Protein AF-A0A914DEU3-F1 (afdb_monomer)

Organism: NCBI:txid290746

Mean predicted aligned error: 4.69 Å

Radius of gyration: 14.86 Å; Cα contacts (8 Å, |Δi|>4): 112; chains: 1; bounding box: 30×34×38 Å

InterPro domains:
  IPR017853 Glycoside hydrolase superfamily [SSF51445] (2-90)

Structure (mmCIF, N/CA/C/O backbone):
data_AF-A0A914DEU3-F1
#
_entry.id   AF-A0A914DEU3-F1
#
loop_
_atom_site.group_PDB
_atom_site.id
_atom_site.type_symbol
_atom_site.label_atom_id
_atom_site.label_alt_id
_atom_site.label_comp_id
_atom_site.label_asym_id
_atom_site.label_entity_id
_atom_site.label_seq_id
_atom_site.pdbx_PDB_ins_code
_atom_site.Cartn_x
_atom_site.Cartn_y
_atom_site.Cartn_z
_atom_site.occupancy
_atom_site.B_iso_or_equiv
_atom_site.auth_seq_id
_atom_site.auth_comp_id
_atom_site.auth_asym_id
_atom_site.auth_atom_id
_atom_site.pdbx_PDB_model_num
ATOM 1 N N . MET A 1 1 ? -9.315 -9.878 25.106 1.00 68.06 1 MET A N 1
ATOM 2 C CA . MET A 1 1 ? -9.987 -9.381 23.881 1.00 68.06 1 MET A CA 1
ATOM 3 C C . MET A 1 1 ? -10.168 -7.874 24.019 1.00 68.06 1 MET A C 1
ATOM 5 O O . MET A 1 1 ? -10.346 -7.438 25.148 1.00 68.06 1 MET A O 1
ATOM 9 N N . GLY A 1 2 ? -10.082 -7.103 22.928 1.00 89.75 2 GLY A N 1
ATOM 10 C CA . GLY A 1 2 ? -10.183 -5.630 22.959 1.00 89.75 2 GLY A CA 1
ATOM 11 C C . GLY A 1 2 ? -8.853 -4.879 22.820 1.00 89.75 2 GLY A C 1
ATOM 12 O O . GLY A 1 2 ? -8.733 -3.765 23.315 1.00 89.75 2 GLY A O 1
ATOM 13 N N . LEU A 1 3 ? -7.845 -5.492 22.192 1.00 95.62 3 LEU A N 1
ATOM 14 C CA . LEU A 1 3 ? -6.594 -4.792 21.907 1.00 95.62 3 LEU A CA 1
ATOM 15 C C . LEU A 1 3 ? -6.780 -3.873 20.693 1.00 95.62 3 LEU A C 1
ATOM 17 O O . LEU A 1 3 ? -7.390 -4.309 19.714 1.00 95.62 3 LEU A O 1
ATOM 21 N N . PRO A 1 4 ? -6.258 -2.636 20.735 1.00 95.69 4 PRO A N 1
ATOM 22 C CA . PRO A 1 4 ? -6.190 -1.799 19.550 1.00 95.69 4 PRO A CA 1
ATOM 23 C C . PRO A 1 4 ? -5.259 -2.451 18.527 1.00 95.69 4 PRO A C 1
ATOM 25 O O . PRO A 1 4 ? -4.212 -2.998 18.880 1.00 95.69 4 PRO A O 1
ATOM 28 N N . ILE A 1 5 ? -5.655 -2.394 17.260 1.00 97.12 5 ILE A N 1
ATOM 29 C CA . ILE A 1 5 ? -4.894 -2.953 16.14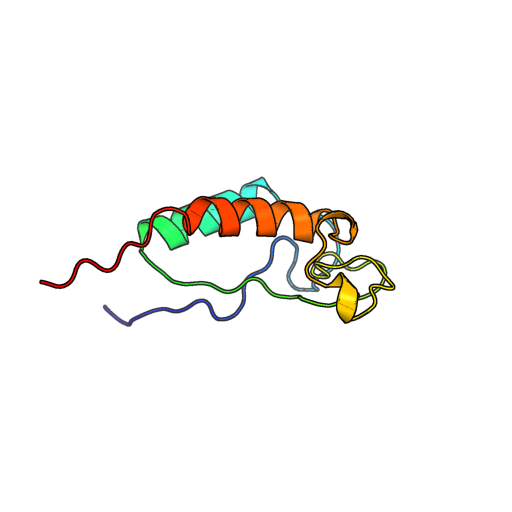5 1.00 97.12 5 ILE A CA 1
ATOM 30 C C . ILE A 1 5 ? -4.562 -1.816 15.190 1.00 97.12 5 ILE A C 1
ATOM 32 O O . ILE A 1 5 ? -5.410 -0.976 14.893 1.00 97.12 5 ILE A O 1
ATOM 36 N N . PHE A 1 6 ? -3.327 -1.822 14.702 1.00 97.56 6 PHE A N 1
ATOM 37 C CA . PHE A 1 6 ? -2.868 -0.984 13.608 1.00 97.56 6 PHE A CA 1
ATOM 38 C C . PHE A 1 6 ? -2.074 -1.877 12.656 1.00 97.56 6 PHE A C 1
ATOM 40 O O . PHE A 1 6 ? -1.109 -2.517 13.079 1.00 97.56 6 PHE A O 1
ATOM 47 N N . ALA A 1 7 ? -2.475 -1.946 11.390 1.00 97.44 7 ALA A N 1
ATOM 48 C CA . ALA A 1 7 ? -1.753 -2.712 10.380 1.00 97.44 7 ALA A CA 1
ATOM 49 C C . ALA A 1 7 ? -0.637 -1.839 9.795 1.00 97.44 7 ALA A C 1
ATOM 51 O O . ALA A 1 7 ? -0.826 -1.126 8.816 1.00 97.44 7 ALA A O 1
ATOM 52 N N . THR A 1 8 ? 0.532 -1.847 10.436 1.00 97.38 8 THR A N 1
ATOM 53 C CA . THR A 1 8 ? 1.647 -0.963 10.052 1.00 97.38 8 THR A CA 1
ATOM 54 C C . THR A 1 8 ? 2.212 -1.262 8.669 1.00 97.38 8 THR A C 1
ATOM 56 O O . THR A 1 8 ? 2.938 -0.435 8.134 1.00 97.38 8 THR A O 1
ATOM 59 N N . GLU A 1 9 ? 1.898 -2.428 8.112 1.00 96.25 9 GLU A N 1
ATOM 60 C CA . GLU A 1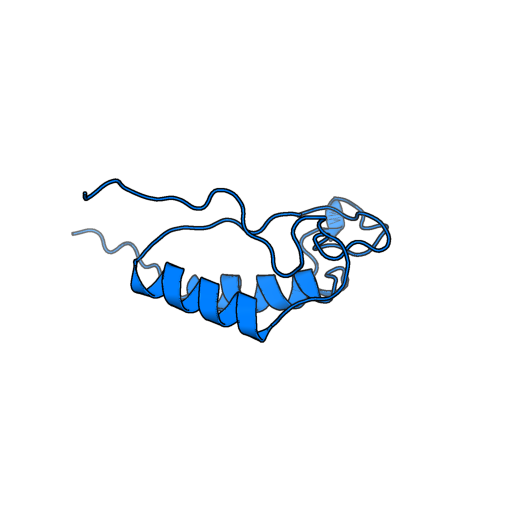 9 ? 2.307 -2.832 6.778 1.00 96.25 9 GLU A CA 1
ATOM 61 C C . GLU A 1 9 ? 1.240 -3.743 6.164 1.00 96.25 9 GLU A C 1
ATOM 63 O O . GLU A 1 9 ? 0.830 -4.739 6.769 1.00 96.25 9 GLU A O 1
ATOM 68 N N . THR A 1 10 ? 0.786 -3.388 4.968 1.00 95.31 10 THR A N 1
ATOM 69 C CA . THR A 1 10 ? -0.081 -4.200 4.112 1.00 95.31 10 THR A CA 1
ATOM 70 C C . THR A 1 10 ? 0.476 -4.226 2.691 1.00 95.31 10 THR A C 1
ATOM 72 O O . THR A 1 10 ? 1.384 -3.467 2.350 1.00 95.31 10 THR A O 1
ATOM 75 N N . GLY A 1 11 ? -0.045 -5.120 1.855 1.00 94.38 11 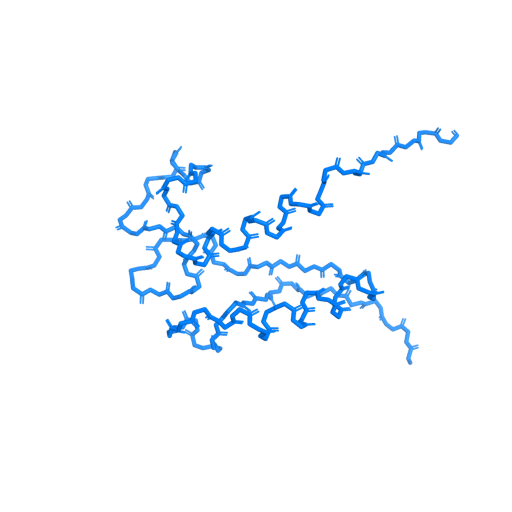GLY A N 1
ATOM 76 C CA . GLY A 1 11 ? 0.341 -5.194 0.454 1.00 94.38 11 GLY A CA 1
ATOM 77 C C . GLY A 1 11 ? -0.784 -5.726 -0.419 1.00 94.38 11 GLY A C 1
ATOM 78 O O . GLY A 1 11 ? -1.743 -6.341 0.056 1.00 94.38 11 GLY A O 1
ATOM 79 N N . VAL A 1 12 ? -0.648 -5.502 -1.725 1.00 96.38 12 VAL A N 1
ATOM 80 C CA . VAL A 1 12 ? -1.655 -5.876 -2.732 1.00 96.38 12 VAL A CA 1
ATOM 81 C C . VAL A 1 12 ? -1.283 -7.119 -3.543 1.00 96.38 12 VAL A C 1
ATOM 83 O O . VAL A 1 12 ? -1.985 -7.490 -4.481 1.00 96.38 12 VAL A O 1
ATOM 86 N N . CYS A 1 13 ? -0.183 -7.773 -3.188 1.00 94.12 13 CYS A N 1
ATOM 87 C CA . CYS A 1 13 ? 0.349 -8.962 -3.844 1.00 94.12 13 CYS A CA 1
ATOM 88 C C . CYS A 1 13 ? 0.795 -9.998 -2.809 1.00 94.12 13 CYS A C 1
ATOM 90 O O . CYS A 1 13 ? 0.469 -9.888 -1.626 1.00 94.12 13 CYS A O 1
ATOM 92 N N . ASP A 1 14 ? 1.509 -11.033 -3.251 1.00 92.06 14 ASP A N 1
ATOM 93 C CA . ASP A 1 14 ? 2.030 -12.039 -2.332 1.00 92.06 14 ASP A CA 1
ATOM 94 C C . ASP A 1 14 ? 3.105 -11.474 -1.383 1.00 92.06 14 ASP A C 1
ATOM 96 O O . ASP A 1 14 ? 3.637 -10.377 -1.570 1.00 92.06 14 ASP A O 1
ATOM 100 N N . SER A 1 15 ? 3.429 -12.247 -0.345 1.00 90.44 15 SER A N 1
ATOM 101 C CA . SER A 1 15 ? 4.334 -11.843 0.736 1.00 90.44 15 SER A CA 1
ATOM 102 C C . SER A 1 15 ? 5.796 -11.664 0.324 1.00 90.44 15 SER A C 1
ATOM 104 O O . SER A 1 15 ? 6.577 -11.133 1.106 1.00 90.44 15 SER A O 1
ATOM 106 N N . HIS A 1 16 ? 6.201 -12.115 -0.865 1.00 88.00 16 HIS A N 1
ATOM 107 C CA . HIS A 1 16 ? 7.544 -11.845 -1.393 1.00 88.00 16 HIS A CA 1
ATOM 108 C C . HIS A 1 16 ? 7.628 -10.448 -2.018 1.00 88.00 16 HIS A C 1
ATOM 110 O O . HIS A 1 16 ? 8.693 -10.032 -2.474 1.00 88.00 16 HIS A O 1
ATOM 116 N N . GLY A 1 17 ? 6.494 -9.748 -2.090 1.00 81.19 17 GLY A N 1
ATOM 117 C CA . GLY A 1 17 ? 6.357 -8.457 -2.735 1.00 81.19 17 GLY A CA 1
ATOM 118 C C . GLY A 1 17 ? 6.433 -8.527 -4.259 1.00 81.19 17 GLY A C 1
ATOM 119 O O . GLY A 1 17 ? 6.549 -7.505 -4.923 1.00 81.19 17 GLY A O 1
ATOM 120 N N . ASN A 1 18 ? 6.389 -9.723 -4.841 1.00 82.31 18 ASN A N 1
ATOM 121 C CA . ASN A 1 18 ? 6.462 -9.927 -6.282 1.00 82.31 18 ASN A CA 1
ATOM 122 C C . ASN A 1 18 ? 5.113 -10.437 -6.821 1.00 82.31 18 ASN A C 1
ATOM 124 O O . ASN A 1 18 ? 4.111 -10.498 -6.109 1.00 82.31 18 ASN A O 1
ATOM 128 N N . GLY A 1 19 ? 5.078 -10.776 -8.106 1.00 84.75 19 GLY A N 1
ATOM 129 C CA . GLY A 1 19 ? 3.911 -11.343 -8.756 1.00 84.75 19 GLY A CA 1
ATOM 130 C C . GLY A 1 19 ? 2.980 -10.268 -9.299 1.00 84.75 19 GLY A C 1
ATOM 131 O O . GLY A 1 19 ? 3.419 -9.325 -9.951 1.00 84.75 19 GLY A O 1
ATOM 132 N N . THR A 1 20 ? 1.679 -10.456 -9.087 1.00 89.94 20 THR A N 1
ATOM 133 C CA . THR A 1 20 ? 0.630 -9.598 -9.654 1.00 89.94 20 THR A CA 1
ATOM 134 C C . THR A 1 20 ? -0.296 -9.086 -8.563 1.00 89.94 20 THR A C 1
ATOM 136 O O . THR A 1 20 ? -0.484 -9.738 -7.533 1.00 89.94 20 THR A O 1
ATOM 139 N N . VAL A 1 21 ? -0.894 -7.923 -8.808 1.00 94.50 21 VAL A N 1
ATOM 140 C CA . VAL A 1 21 ? -1.893 -7.327 -7.920 1.00 94.50 21 VAL A CA 1
ATOM 141 C C . VAL A 1 21 ? -3.102 -8.257 -7.801 1.00 94.50 21 VAL A C 1
ATOM 143 O O . VAL A 1 21 ? -3.749 -8.588 -8.797 1.00 94.50 21 VAL A O 1
ATOM 146 N N . ASN A 1 22 ? -3.458 -8.638 -6.576 1.00 95.69 22 ASN A N 1
ATOM 147 C CA . ASN A 1 22 ? -4.645 -9.431 -6.280 1.00 95.69 22 ASN A CA 1
ATOM 148 C C . ASN A 1 22 ? -5.798 -8.532 -5.814 1.00 95.69 22 ASN A C 1
ATOM 150 O O . ASN A 1 22 ? -6.109 -8.438 -4.627 1.00 95.69 22 ASN A O 1
ATOM 154 N N . VAL A 1 23 ? -6.461 -7.900 -6.784 1.00 95.88 23 VAL A N 1
ATOM 155 C CA . VAL A 1 23 ? -7.534 -6.916 -6.556 1.00 95.88 23 VAL A CA 1
ATOM 156 C C . VAL A 1 23 ? -8.626 -7.432 -5.613 1.00 95.88 23 VAL A C 1
ATOM 158 O O . VAL A 1 23 ? -9.026 -6.718 -4.695 1.00 95.88 23 VAL A O 1
ATOM 161 N N . ASN A 1 24 ? -9.090 -8.670 -5.806 1.00 96.69 24 ASN A N 1
ATOM 162 C CA . ASN A 1 24 ? -10.202 -9.228 -5.031 1.00 96.69 24 ASN A CA 1
ATOM 163 C C . ASN A 1 24 ? -9.830 -9.419 -3.556 1.00 96.69 24 ASN A C 1
ATOM 165 O O . ASN A 1 24 ? -10.6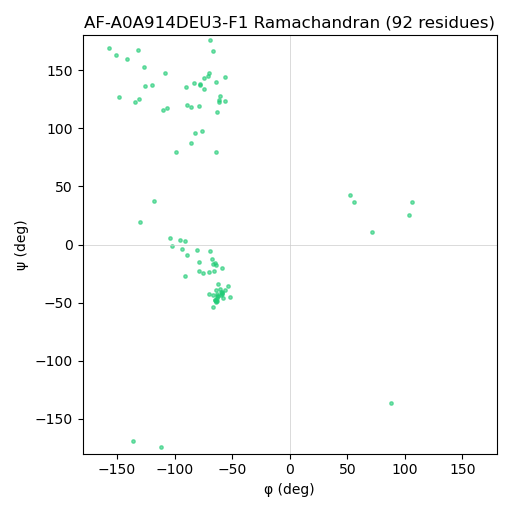15 -9.089 -2.667 1.00 96.69 24 ASN A O 1
ATOM 169 N N . VAL A 1 25 ? -8.627 -9.939 -3.289 1.00 96.12 25 VAL A N 1
ATOM 170 C CA . VAL A 1 25 ? -8.151 -10.154 -1.917 1.00 96.12 25 VAL A CA 1
ATOM 171 C C . VAL A 1 25 ? -7.862 -8.819 -1.237 1.00 96.12 25 VAL A C 1
ATOM 173 O O . VAL A 1 25 ? -8.292 -8.625 -0.102 1.00 96.12 25 VAL A O 1
ATOM 176 N N . SER A 1 26 ? -7.227 -7.869 -1.928 1.00 97.00 26 SER A N 1
ATOM 177 C CA . SER A 1 26 ? -6.982 -6.526 -1.385 1.00 97.00 26 SER A CA 1
ATOM 178 C C . SER A 1 26 ? -8.279 -5.806 -1.017 1.00 97.00 26 SER A C 1
ATOM 180 O O . SER A 1 26 ? -8.387 -5.255 0.074 1.00 97.00 26 SER A O 1
ATOM 182 N N . GLN A 1 27 ? -9.306 -5.871 -1.869 1.00 96.88 27 GLN A N 1
ATOM 183 C CA . GLN A 1 27 ? -10.614 -5.280 -1.570 1.00 96.88 27 GLN A CA 1
ATOM 184 C C . GLN A 1 27 ? -11.297 -5.934 -0.363 1.00 96.88 27 GLN A C 1
ATOM 186 O O . GLN A 1 27 ? -11.895 -5.227 0.450 1.00 96.88 27 GLN A O 1
ATOM 191 N N . ALA A 1 28 ? -11.190 -7.257 -0.213 1.00 98.06 28 ALA A N 1
ATOM 192 C CA . ALA A 1 28 ? -11.718 -7.956 0.957 1.00 98.06 28 ALA A CA 1
ATOM 193 C C . ALA A 1 28 ? -11.013 -7.512 2.252 1.00 98.06 28 ALA A C 1
ATOM 195 O O . ALA A 1 28 ? -11.679 -7.257 3.258 1.00 98.06 28 ALA A O 1
ATOM 196 N N . TRP A 1 29 ? -9.686 -7.353 2.217 1.00 97.69 29 TRP A N 1
ATOM 197 C CA . TRP A 1 29 ? -8.910 -6.841 3.348 1.00 97.69 29 TRP A CA 1
ATOM 198 C C . TRP A 1 29 ? -9.249 -5.394 3.685 1.00 97.69 29 TRP A C 1
ATOM 200 O O . TRP A 1 29 ? -9.535 -5.101 4.843 1.00 97.69 29 TRP A O 1
ATOM 210 N N . TRP A 1 30 ? -9.298 -4.497 2.700 1.00 96.88 30 TRP A N 1
ATOM 211 C CA . TRP A 1 30 ? -9.701 -3.111 2.939 1.00 96.88 30 TRP A CA 1
ATOM 212 C C . TRP A 1 30 ? -11.108 -3.018 3.523 1.00 96.88 30 TRP A C 1
ATOM 214 O O . TRP A 1 30 ? -11.313 -2.296 4.492 1.00 96.88 30 TRP A O 1
ATOM 224 N N . SER A 1 31 ? -12.060 -3.810 3.020 1.00 96.94 31 SER A N 1
ATOM 225 C CA . SER A 1 31 ? -13.411 -3.864 3.587 1.00 96.94 31 SER A CA 1
ATOM 226 C C . SER A 1 31 ? -13.403 -4.299 5.054 1.00 96.94 31 SER A C 1
ATOM 228 O O . SER A 1 31 ? -14.151 -3.740 5.858 1.00 96.94 31 SER A O 1
ATOM 230 N N . LEU A 1 32 ? -12.581 -5.288 5.420 1.00 97.38 32 LEU A N 1
ATOM 231 C CA . LEU A 1 32 ? -12.423 -5.733 6.805 1.00 97.38 32 LEU A CA 1
ATOM 232 C C . LEU A 1 32 ? -11.832 -4.621 7.684 1.00 97.38 32 LEU A C 1
ATOM 234 O O . LEU A 1 32 ? -12.368 -4.348 8.760 1.00 97.38 32 LEU A O 1
ATOM 238 N N . LEU A 1 33 ? -10.745 -3.990 7.236 1.00 96.38 33 LEU A N 1
ATOM 239 C CA . LEU A 1 33 ? -10.033 -2.946 7.978 1.00 96.38 33 LEU A CA 1
ATOM 240 C C . LEU A 1 33 ? -10.923 -1.715 8.185 1.00 96.38 33 LEU A C 1
ATOM 242 O O . LEU A 1 33 ? -11.091 -1.269 9.320 1.00 96.38 33 LEU A O 1
ATOM 246 N N . ASP A 1 34 ? -11.586 -1.247 7.126 1.00 94.50 34 ASP A N 1
ATOM 247 C CA . ASP A 1 34 ? -12.495 -0.101 7.174 1.00 94.50 34 ASP A CA 1
ATOM 248 C C . ASP A 1 34 ? -13.699 -0.374 8.092 1.00 94.50 34 ASP A C 1
ATOM 250 O O . ASP A 1 34 ? -14.049 0.465 8.925 1.00 94.50 34 ASP A O 1
ATOM 254 N N . THR A 1 35 ? -14.304 -1.569 8.001 1.00 95.81 35 THR A N 1
ATOM 255 C CA . THR A 1 35 ? -15.451 -1.963 8.848 1.00 95.81 35 THR A CA 1
ATOM 256 C C . THR A 1 35 ? -15.086 -1.941 10.331 1.00 95.81 35 THR A C 1
ATOM 258 O O . THR A 1 35 ? -15.888 -1.519 11.163 1.00 95.81 35 THR A O 1
ATOM 261 N N . ASN A 1 36 ? -13.868 -2.367 10.667 1.00 95.38 36 ASN A N 1
ATOM 262 C CA . ASN A 1 36 ? -13.384 -2.417 12.046 1.00 95.38 36 ASN A CA 1
ATOM 263 C C . ASN A 1 36 ? -12.662 -1.134 12.485 1.00 95.38 36 ASN A C 1
ATOM 265 O O . ASN A 1 36 ? -12.177 -1.076 13.613 1.00 95.38 36 ASN A O 1
ATOM 269 N N . LYS A 1 37 ? -12.593 -0.109 11.624 1.00 94.12 37 LYS A N 1
ATOM 270 C CA . LYS A 1 37 ? -11.870 1.150 11.872 1.00 94.12 37 LYS A CA 1
ATOM 271 C C . LYS A 1 37 ? -10.394 0.936 12.224 1.00 94.12 37 LYS A C 1
ATOM 273 O O . LYS A 1 37 ? -9.837 1.641 13.063 1.00 94.12 37 LYS A O 1
ATOM 278 N N . ILE A 1 38 ? -9.772 -0.055 11.593 1.00 95.88 38 ILE A N 1
ATOM 279 C CA . ILE A 1 38 ? -8.354 -0.362 11.761 1.00 95.88 38 ILE A CA 1
ATOM 280 C C . ILE A 1 38 ? -7.581 0.457 10.736 1.00 95.88 38 ILE A C 1
ATOM 282 O O . ILE A 1 38 ? -7.789 0.308 9.536 1.00 95.88 38 ILE A O 1
ATOM 286 N N . SER A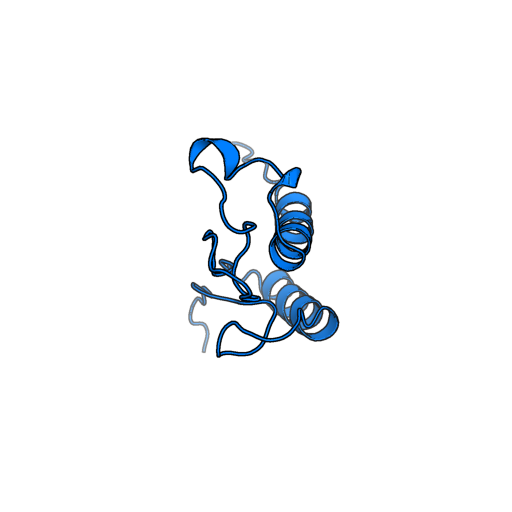 1 39 ? -6.678 1.308 11.210 1.00 95.94 39 SER A N 1
ATOM 287 C CA . SER A 1 39 ? -5.753 2.034 10.342 1.00 95.94 39 SER A CA 1
ATOM 288 C C . SER A 1 39 ? -4.703 1.092 9.755 1.00 95.94 39 SER A C 1
ATOM 290 O O . SER A 1 39 ? -4.257 0.148 10.418 1.00 95.94 39 SER A O 1
ATOM 292 N N . TYR A 1 40 ? -4.304 1.368 8.516 1.00 96.25 40 TYR A N 1
ATOM 293 C CA . TYR A 1 40 ? -3.318 0.588 7.780 1.00 96.25 40 TYR A CA 1
ATOM 294 C C . TYR A 1 40 ? -2.395 1.476 6.949 1.00 96.25 40 TYR A C 1
ATOM 296 O O . TYR A 1 40 ? -2.733 2.621 6.647 1.00 96.25 40 TYR A O 1
ATOM 304 N N . MET A 1 41 ? -1.229 0.940 6.590 1.00 96.06 41 MET A N 1
ATOM 305 C CA . MET A 1 41 ? -0.278 1.572 5.677 1.00 96.06 41 MET A CA 1
ATOM 306 C C . MET A 1 41 ? 0.153 0.571 4.611 1.00 96.06 41 MET A C 1
ATOM 308 O O . MET A 1 41 ? 0.647 -0.508 4.933 1.00 96.06 41 MET A O 1
ATOM 312 N N . GLU A 1 42 ? -0.013 0.947 3.345 1.00 95.50 42 GLU A N 1
ATOM 313 C CA . GLU A 1 42 ? 0.460 0.138 2.225 1.00 95.50 42 GLU A CA 1
ATOM 314 C C . GLU A 1 42 ? 1.980 0.230 2.096 1.00 95.50 42 GLU A C 1
ATOM 316 O O . GLU A 1 42 ? 2.564 1.317 2.147 1.00 95.50 42 GLU A O 1
ATOM 321 N N . PHE A 1 43 ? 2.624 -0.921 1.922 1.00 95.31 43 PHE A N 1
ATOM 322 C CA . PHE A 1 43 ? 4.062 -1.005 1.735 1.00 95.31 43 PHE A CA 1
ATOM 323 C C . PHE A 1 43 ? 4.472 -0.557 0.331 1.00 95.31 43 PHE A C 1
ATOM 325 O O . PHE A 1 43 ? 3.819 -0.891 -0.658 1.00 95.31 43 PHE A O 1
ATOM 332 N N . GLY A 1 44 ? 5.626 0.112 0.255 1.00 93.69 44 GLY A N 1
ATOM 333 C CA . GLY A 1 44 ? 6.408 0.160 -0.978 1.00 93.69 44 GLY A CA 1
ATOM 334 C C . GLY A 1 44 ? 6.399 1.474 -1.754 1.00 93.69 4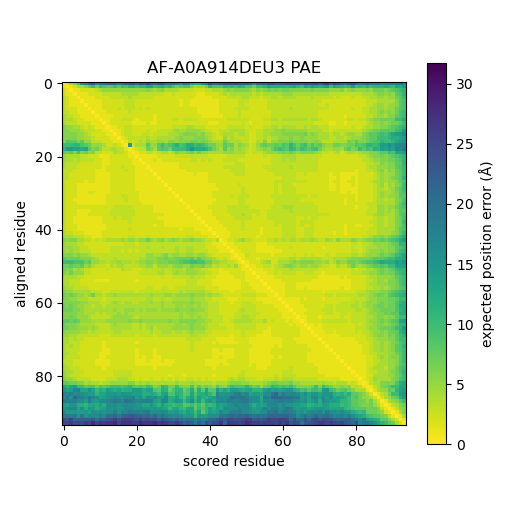4 GLY A C 1
ATOM 335 O O . GLY A 1 44 ? 6.481 1.446 -2.981 1.00 93.69 44 GLY A O 1
ATOM 336 N N . LEU A 1 45 ? 6.380 2.634 -1.078 1.00 94.25 45 LEU A N 1
ATOM 337 C CA . LEU A 1 45 ? 6.806 3.900 -1.701 1.00 94.25 45 LEU A CA 1
ATOM 338 C C . LEU A 1 45 ? 8.302 3.826 -2.067 1.00 94.25 45 LEU A C 1
ATOM 340 O O . LEU A 1 45 ? 9.177 4.290 -1.339 1.00 94.25 45 LEU A O 1
ATOM 344 N N . ALA A 1 46 ? 8.573 3.169 -3.183 1.00 95.19 46 ALA A N 1
ATOM 345 C CA . ALA A 1 46 ? 9.870 2.837 -3.738 1.00 95.19 46 ALA A CA 1
ATOM 346 C C . ALA A 1 46 ? 9.702 2.611 -5.247 1.00 95.19 46 ALA A C 1
ATOM 348 O O . ALA A 1 46 ? 8.573 2.512 -5.737 1.00 95.19 46 ALA A O 1
ATOM 349 N N . ASP A 1 47 ? 10.819 2.512 -5.963 1.00 96.44 47 ASP A N 1
ATOM 350 C CA . ASP A 1 47 ? 10.893 2.251 -7.401 1.00 96.44 47 ASP A CA 1
ATOM 351 C C . ASP A 1 47 ? 11.625 0.931 -7.713 1.00 96.44 47 ASP A C 1
ATOM 353 O O . ASP A 1 47 ? 12.378 0.824 -8.676 1.00 96.44 47 ASP A O 1
ATOM 357 N N . TYR A 1 48 ? 11.427 -0.111 -6.900 1.00 93.94 48 TYR A N 1
ATOM 358 C CA . TYR A 1 48 ? 12.043 -1.418 -7.135 1.00 93.94 48 TYR A CA 1
ATOM 359 C C . TYR A 1 48 ? 11.683 -1.971 -8.526 1.00 93.94 48 TYR A C 1
ATOM 361 O O . TYR A 1 48 ? 10.515 -2.172 -8.866 1.00 93.94 48 TYR A O 1
ATOM 369 N N . TYR A 1 49 ? 12.703 -2.270 -9.332 1.00 91.50 49 TYR A N 1
ATOM 370 C CA . TYR A 1 49 ? 12.522 -2.774 -10.692 1.00 91.50 49 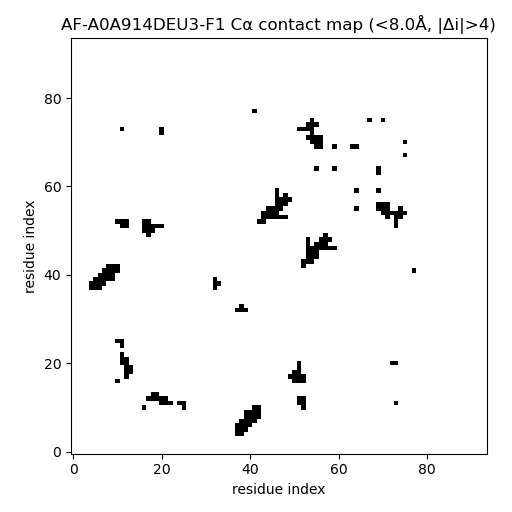TYR A CA 1
ATOM 371 C C . TYR A 1 49 ? 11.760 -4.114 -10.721 1.00 91.50 49 TYR A C 1
ATOM 373 O O . TYR A 1 49 ? 12.165 -5.073 -10.065 1.00 91.50 49 TYR A O 1
ATOM 381 N N . ASN A 1 50 ? 10.691 -4.191 -11.529 1.00 84.25 50 ASN A N 1
ATOM 382 C CA . ASN A 1 50 ? 9.856 -5.386 -11.736 1.00 84.25 50 ASN A CA 1
ATOM 383 C C . ASN A 1 50 ? 9.322 -6.028 -10.445 1.00 84.25 50 ASN A C 1
ATOM 385 O O . ASN A 1 50 ? 9.324 -7.251 -10.300 1.00 84.25 50 ASN A O 1
ATOM 389 N N . ASN A 1 51 ? 8.860 -5.210 -9.504 1.00 91.56 51 ASN A N 1
ATOM 390 C CA . ASN A 1 51 ? 8.353 -5.682 -8.227 1.00 91.56 51 ASN A CA 1
ATOM 391 C C . ASN A 1 51 ? 6.933 -5.147 -7.971 1.00 91.56 51 ASN A C 1
ATOM 393 O O . ASN A 1 51 ? 6.647 -3.978 -8.224 1.00 91.56 51 ASN A O 1
ATOM 397 N N . CYS A 1 52 ? 6.039 -6.009 -7.485 1.00 93.31 52 CYS A N 1
ATOM 398 C CA . CYS A 1 52 ? 4.627 -5.676 -7.335 1.00 93.31 52 CYS A CA 1
ATOM 399 C C . CYS A 1 52 ? 4.354 -4.759 -6.134 1.00 93.31 52 CYS A C 1
ATOM 401 O O . CYS A 1 52 ? 3.367 -4.029 -6.165 1.00 93.31 52 CYS A O 1
ATOM 403 N N . VAL A 1 53 ? 5.196 -4.741 -5.097 1.00 94.31 53 VAL A N 1
ATOM 404 C CA . VAL A 1 53 ? 5.036 -3.763 -4.003 1.00 94.31 53 VAL A CA 1
ATOM 405 C C . VAL A 1 53 ? 5.558 -2.380 -4.362 1.00 94.31 53 VAL A C 1
ATOM 407 O O . VAL A 1 53 ? 5.214 -1.419 -3.690 1.00 94.31 53 VAL A O 1
ATOM 410 N N . SER A 1 54 ? 6.350 -2.249 -5.429 1.00 96.25 54 SER A N 1
ATOM 411 C CA . SER A 1 54 ? 6.816 -0.944 -5.893 1.00 96.25 54 SER A CA 1
ATOM 412 C C . SER A 1 54 ? 5.633 -0.090 -6.334 1.00 96.25 54 SER A C 1
ATOM 414 O O . SER A 1 54 ? 4.972 -0.412 -7.322 1.00 96.25 54 SER A O 1
ATOM 416 N N . LEU A 1 55 ? 5.356 1.003 -5.625 1.00 96.81 55 LEU A N 1
ATOM 417 C CA . LEU A 1 55 ? 4.294 1.941 -5.998 1.00 96.81 55 LEU A CA 1
ATOM 418 C C . LEU A 1 55 ? 4.734 2.877 -7.132 1.00 96.81 55 LEU A C 1
ATOM 420 O O . LEU A 1 55 ? 3.878 3.371 -7.864 1.00 96.81 55 LEU A O 1
ATOM 424 N N . LEU A 1 56 ? 6.044 3.080 -7.315 1.00 97.56 56 LEU A N 1
ATOM 425 C CA . LEU A 1 56 ? 6.626 3.923 -8.361 1.00 97.56 56 LEU A CA 1
ATOM 426 C C . LEU A 1 56 ? 7.309 3.075 -9.443 1.00 97.56 56 LEU A C 1
ATOM 428 O O . LEU A 1 56 ? 7.838 1.991 -9.174 1.00 97.56 56 LEU A O 1
ATOM 432 N N . LYS A 1 57 ? 7.278 3.554 -10.687 1.00 96.56 57 LYS A N 1
ATOM 433 C CA . LYS A 1 57 ? 7.980 2.951 -11.827 1.00 96.56 57 LYS A CA 1
ATOM 434 C C . LYS A 1 57 ? 9.483 3.154 -11.676 1.00 96.56 57 LYS A C 1
ATOM 436 O O . LYS A 1 57 ? 9.927 4.188 -11.198 1.00 96.56 57 LYS A O 1
ATOM 441 N N . TYR A 1 58 ? 10.280 2.207 -12.152 1.00 95.75 58 TYR A N 1
ATOM 442 C CA . TYR A 1 58 ? 11.731 2.372 -12.171 1.00 95.75 58 TYR A CA 1
ATOM 443 C C . TYR A 1 58 ? 12.219 3.027 -13.478 1.00 95.75 58 TYR A C 1
ATOM 445 O O . TYR A 1 58 ? 11.843 2.546 -14.553 1.00 95.75 58 TYR A O 1
ATOM 453 N N . PRO A 1 59 ? 13.132 4.012 -13.429 1.00 95.75 59 PRO A N 1
ATOM 454 C CA . PRO A 1 59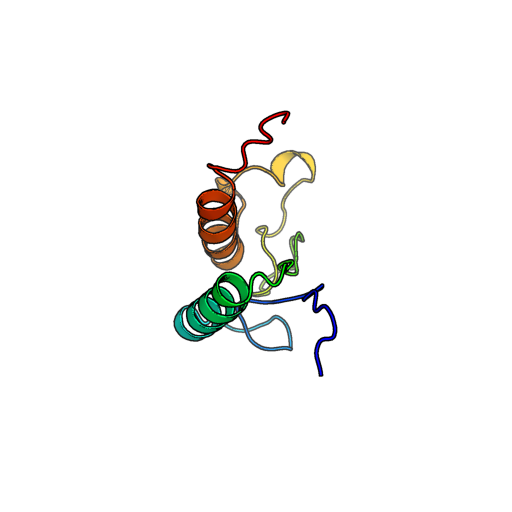 ? 13.481 4.832 -12.268 1.00 95.75 59 PRO A CA 1
ATOM 455 C C . PRO A 1 59 ? 12.491 5.996 -12.103 1.00 95.75 59 PRO A C 1
ATOM 457 O O . PRO A 1 59 ? 12.147 6.646 -13.091 1.00 95.75 59 PRO A O 1
ATOM 460 N N . THR A 1 60 ? 12.086 6.304 -10.868 1.00 97.38 60 THR A N 1
ATOM 461 C CA . THR A 1 60 ? 11.331 7.535 -10.561 1.00 97.38 60 THR A CA 1
ATOM 462 C C . THR A 1 60 ? 12.233 8.479 -9.766 1.00 97.38 60 THR A C 1
ATOM 464 O O . THR A 1 60 ? 12.620 8.147 -8.645 1.00 97.38 60 THR A O 1
ATOM 467 N N . PRO A 1 61 ? 12.586 9.659 -10.305 1.00 95.94 61 PRO A N 1
ATOM 468 C CA . PRO A 1 61 ? 13.289 10.691 -9.551 1.00 95.94 61 PRO A CA 1
ATOM 469 C C . PRO A 1 61 ? 12.514 11.093 -8.283 1.00 95.94 61 PRO A C 1
ATOM 471 O O . PRO A 1 61 ? 11.283 11.172 -8.330 1.00 95.94 61 PRO A O 1
ATOM 474 N N . PRO A 1 62 ? 13.185 11.403 -7.157 1.00 94.12 62 PRO A N 1
ATOM 475 C CA . PRO A 1 62 ? 12.511 11.776 -5.910 1.00 94.12 62 PRO A CA 1
ATOM 476 C C . PRO A 1 62 ? 11.506 12.928 -6.059 1.00 94.12 62 PRO A C 1
ATOM 478 O O . PRO A 1 62 ? 10.446 12.917 -5.437 1.00 94.12 62 PRO A O 1
ATOM 481 N N . GLU A 1 63 ? 11.802 13.902 -6.919 1.00 96.06 63 GLU A N 1
ATOM 482 C CA . GLU A 1 63 ? 10.930 15.038 -7.230 1.00 96.06 63 GLU A CA 1
ATOM 483 C C . GLU A 1 63 ? 9.636 14.651 -7.968 1.00 96.06 63 GLU A C 1
ATOM 485 O O . GLU A 1 63 ? 8.683 15.430 -7.983 1.00 96.06 63 GLU A O 1
ATOM 490 N N . GLN A 1 64 ? 9.578 13.450 -8.550 1.00 95.06 64 GLN A N 1
ATOM 491 C CA . GLN A 1 64 ? 8.423 12.913 -9.272 1.00 95.06 64 GLN A CA 1
ATOM 492 C C . GLN A 1 64 ? 7.610 11.898 -8.455 1.00 95.06 64 GLN A C 1
ATOM 494 O O . GLN A 1 64 ? 6.559 11.462 -8.913 1.00 95.06 64 GLN A O 1
ATOM 499 N N . ALA A 1 65 ? 8.006 11.569 -7.220 1.00 93.19 65 ALA A N 1
ATOM 500 C CA . ALA A 1 65 ? 7.343 10.542 -6.405 1.00 93.19 65 ALA A CA 1
ATOM 501 C C . ALA A 1 65 ? 5.846 10.803 -6.116 1.00 93.19 65 ALA A C 1
ATOM 503 O O . ALA A 1 65 ? 5.114 9.879 -5.774 1.00 93.19 65 ALA A O 1
ATOM 504 N N . GLY A 1 66 ? 5.377 12.049 -6.243 1.00 90.50 66 GLY A N 1
ATOM 505 C CA . GLY A 1 66 ? 3.959 12.412 -6.106 1.00 90.50 66 GLY A CA 1
ATOM 506 C C . GLY A 1 66 ? 3.173 12.445 -7.421 1.00 90.50 66 GLY A C 1
ATOM 507 O O . GLY A 1 66 ? 1.972 12.715 -7.408 1.00 90.50 66 GLY A O 1
ATOM 508 N N . ASN A 1 67 ? 3.829 12.225 -8.561 1.00 94.50 67 ASN A N 1
ATOM 509 C CA . ASN A 1 67 ? 3.201 12.293 -9.870 1.00 94.50 67 ASN A CA 1
ATOM 510 C C . ASN A 1 67 ? 2.556 10.951 -10.226 1.00 94.50 67 ASN A C 1
ATOM 512 O O . ASN A 1 67 ? 3.229 9.937 -10.390 1.00 94.50 67 ASN A O 1
ATOM 516 N N . SER A 1 68 ? 1.238 10.955 -10.419 1.00 93.81 68 SER A N 1
ATOM 517 C CA . SER A 1 68 ? 0.490 9.735 -10.722 1.00 93.81 68 SER A CA 1
ATOM 518 C C . SER A 1 68 ? 0.862 9.091 -12.059 1.00 93.81 68 SER A C 1
ATOM 520 O O . SER A 1 68 ? 0.595 7.904 -12.244 1.00 93.81 68 SER A O 1
ATOM 522 N N . SER A 1 69 ? 1.513 9.816 -12.982 1.00 95.62 69 SER A N 1
ATOM 523 C CA . SER A 1 69 ? 2.046 9.206 -14.208 1.00 95.62 69 SER A CA 1
ATOM 524 C C . SER A 1 69 ? 3.175 8.213 -13.940 1.00 95.62 69 SER A C 1
ATOM 526 O O . SER A 1 69 ? 3.394 7.317 -14.760 1.00 95.62 69 SER A O 1
ATOM 528 N N . ASP A 1 70 ? 3.854 8.343 -12.801 1.00 96.62 70 ASP A N 1
ATOM 529 C CA . ASP A 1 70 ? 4.980 7.500 -12.401 1.00 96.62 70 ASP A CA 1
ATOM 530 C C . ASP A 1 70 ? 4.554 6.347 -11.490 1.00 96.62 70 ASP A C 1
ATOM 532 O O . ASP A 1 70 ? 5.380 5.538 -11.081 1.00 96.62 70 ASP A O 1
ATOM 536 N N . PHE A 1 71 ? 3.254 6.192 -11.229 1.00 96.81 71 PHE A N 1
ATOM 537 C CA . PHE A 1 71 ? 2.745 5.077 -10.436 1.00 96.81 71 PHE A CA 1
ATOM 538 C C . PHE A 1 71 ? 2.691 3.783 -11.248 1.00 96.81 71 PHE A C 1
ATOM 540 O O . PHE A 1 71 ? 2.270 3.773 -12.407 1.00 96.81 71 PHE A O 1
ATOM 547 N N . THR A 1 72 ? 3.085 2.672 -10.629 1.00 96.50 72 THR A N 1
ATOM 548 C CA . THR A 1 72 ? 2.842 1.320 -11.160 1.00 96.50 72 THR A CA 1
ATOM 549 C C . THR A 1 72 ? 1.354 0.967 -11.094 1.00 96.50 72 THR A C 1
ATOM 551 O O . THR A 1 72 ? 0.555 1.709 -10.522 1.00 96.50 72 THR A O 1
ATOM 554 N N . ASP A 1 73 ? 0.967 -0.199 -11.613 1.00 95.25 73 ASP A N 1
ATOM 555 C CA . ASP A 1 73 ? -0.404 -0.702 -11.456 1.00 95.25 73 ASP A CA 1
ATOM 556 C C . ASP A 1 73 ? -0.808 -0.811 -9.973 1.00 95.25 73 ASP A C 1
ATOM 558 O O . ASP A 1 73 ? -1.921 -0.430 -9.600 1.00 95.25 73 ASP A O 1
ATOM 562 N N . SER A 1 74 ? 0.119 -1.242 -9.108 1.00 96.38 74 SER A N 1
ATOM 563 C CA . SER A 1 74 ? -0.063 -1.248 -7.651 1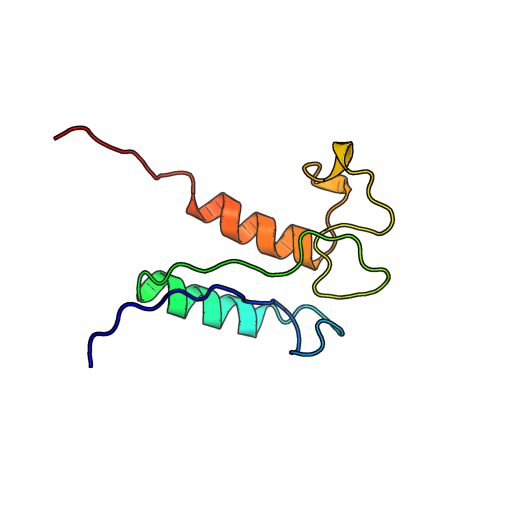.00 96.38 74 SER A CA 1
ATOM 564 C C . SER A 1 74 ? -0.226 0.162 -7.094 1.00 96.38 74 SER A C 1
ATOM 566 O O . SER A 1 74 ? -1.158 0.410 -6.331 1.00 96.38 74 SER A O 1
ATOM 568 N N . GLY A 1 75 ? 0.629 1.100 -7.515 1.00 96.12 75 GLY A N 1
ATOM 569 C CA . GLY A 1 75 ? 0.558 2.507 -7.116 1.00 96.12 75 GLY A CA 1
ATOM 570 C C . GLY A 1 75 ? -0.775 3.155 -7.477 1.00 96.12 75 GLY A C 1
ATOM 571 O O . GLY A 1 75 ? -1.411 3.785 -6.635 1.00 96.12 75 GLY A O 1
ATOM 572 N N . VAL A 1 76 ? -1.259 2.939 -8.701 1.00 95.81 76 VAL A N 1
ATOM 573 C CA . VAL A 1 76 ? -2.565 3.437 -9.155 1.00 95.81 76 VAL A CA 1
ATOM 574 C C . VAL A 1 76 ? -3.698 2.832 -8.326 1.00 95.81 76 VAL A C 1
ATOM 576 O O . VAL A 1 76 ? -4.610 3.551 -7.906 1.00 95.81 76 VAL A O 1
ATOM 579 N N . PHE A 1 77 ? -3.647 1.524 -8.071 1.00 96.12 77 PHE A N 1
ATOM 580 C CA . PHE A 1 77 ? -4.674 0.813 -7.316 1.00 96.12 77 PHE A CA 1
ATOM 581 C C . PHE A 1 77 ? -4.752 1.277 -5.853 1.00 96.12 77 PHE A C 1
ATOM 583 O O . PHE A 1 77 ? -5.839 1.615 -5.376 1.00 96.12 77 PHE A O 1
ATOM 590 N N . VAL A 1 78 ? -3.605 1.374 -5.176 1.00 96.06 78 VAL A N 1
ATOM 591 C CA . VAL A 1 78 ? -3.485 1.878 -3.800 1.00 96.06 78 VAL A CA 1
ATOM 592 C C . VAL A 1 78 ? -3.896 3.347 -3.715 1.00 96.06 78 VAL A C 1
ATOM 594 O O . VAL A 1 78 ? -4.743 3.700 -2.894 1.00 96.06 78 VAL A O 1
ATOM 597 N N . ASN A 1 79 ? -3.375 4.206 -4.597 1.00 94.62 79 ASN A N 1
ATOM 598 C CA . ASN A 1 79 ? -3.688 5.635 -4.586 1.00 94.62 79 ASN A CA 1
ATOM 599 C C . ASN A 1 79 ? -5.191 5.888 -4.757 1.00 94.62 79 ASN A C 1
ATOM 601 O O . ASN A 1 79 ? -5.768 6.715 -4.054 1.00 94.62 79 ASN A O 1
ATOM 605 N N . LYS A 1 80 ? -5.858 5.129 -5.637 1.00 94.44 80 LYS A N 1
ATOM 606 C CA . LYS A 1 80 ? -7.314 5.213 -5.807 1.00 94.44 80 LYS A CA 1
ATOM 607 C C . LYS A 1 80 ? -8.060 4.904 -4.507 1.00 94.44 80 LYS A C 1
ATOM 609 O O . LYS A 1 80 ? -9.033 5.590 -4.194 1.00 94.44 80 LYS A O 1
ATOM 614 N N . LYS A 1 81 ? -7.626 3.885 -3.758 1.00 93.62 81 LYS A N 1
ATOM 615 C CA . LYS A 1 81 ? -8.243 3.519 -2.479 1.00 93.62 81 LYS A CA 1
ATOM 616 C C . LYS A 1 81 ? -8.030 4.608 -1.426 1.00 93.62 81 LYS A C 1
ATOM 618 O O . LYS A 1 81 ? -9.017 5.091 -0.862 1.00 93.62 81 LYS A O 1
ATOM 623 N N . LEU A 1 82 ? -6.783 5.016 -1.196 1.00 90.44 82 LEU A N 1
ATOM 624 C CA . LEU A 1 82 ? -6.433 5.983 -0.150 1.00 90.44 82 LEU A CA 1
ATOM 625 C C . LEU A 1 82 ? -7.082 7.349 -0.412 1.00 90.44 82 LEU A C 1
ATOM 627 O O . LEU A 1 82 ? -7.814 7.859 0.433 1.00 90.44 82 LEU A O 1
ATOM 631 N N . TRP A 1 83 ? -6.967 7.869 -1.638 1.00 86.12 83 TRP A N 1
ATOM 632 C CA . TRP A 1 83 ? -7.526 9.177 -1.993 1.00 86.12 83 TRP A CA 1
ATOM 633 C C . TRP A 1 83 ? -9.052 9.243 -1.863 1.00 86.12 83 TRP A C 1
ATOM 635 O O . TRP A 1 83 ? -9.601 10.282 -1.507 1.00 86.12 83 TRP A O 1
ATOM 645 N N . SER A 1 84 ? -9.760 8.139 -2.133 1.00 78.38 84 SER A N 1
ATOM 646 C CA . SER A 1 84 ? -11.223 8.083 -1.985 1.00 78.38 84 SER A CA 1
ATOM 647 C C . SER A 1 84 ? -11.698 8.112 -0.529 1.00 78.38 84 SER A C 1
ATOM 649 O O . SER A 1 84 ? -12.835 8.500 -0.264 1.00 78.38 84 SER A O 1
ATOM 651 N N . THR A 1 85 ? -10.840 7.705 0.408 1.00 68.94 85 THR A N 1
ATOM 652 C CA . THR A 1 85 ? -11.205 7.515 1.818 1.00 68.94 85 THR A CA 1
ATOM 653 C C . THR A 1 85 ? -10.981 8.796 2.636 1.00 68.94 85 THR A C 1
ATOM 655 O O . THR A 1 85 ? -11.730 9.058 3.576 1.00 68.94 85 THR A O 1
ATOM 658 N N . ASP A 1 86 ? -10.042 9.653 2.221 1.00 67.81 86 ASP A N 1
ATOM 659 C CA . ASP A 1 86 ? -9.617 10.836 2.987 1.00 67.81 86 ASP A CA 1
ATOM 660 C C . ASP A 1 86 ? -10.419 12.121 2.713 1.00 67.81 86 ASP A C 1
ATOM 662 O O . ASP A 1 86 ? -10.283 13.107 3.437 1.00 67.81 86 ASP A O 1
ATOM 666 N N . GLN A 1 87 ? -11.301 12.146 1.708 1.00 58.75 87 GLN A N 1
ATOM 667 C CA . GLN A 1 87 ? -11.937 13.396 1.253 1.00 58.75 87 GLN A CA 1
ATOM 668 C C . GLN A 1 87 ? -12.951 14.030 2.226 1.00 58.75 87 GLN A C 1
ATOM 670 O O . GLN A 1 87 ? -13.442 15.120 1.948 1.00 58.75 87 GLN A O 1
ATOM 675 N N . ASN A 1 88 ? -13.284 13.387 3.351 1.00 63.03 88 ASN A N 1
ATOM 676 C CA . ASN A 1 88 ? -14.357 13.836 4.252 1.00 63.03 88 ASN A CA 1
ATOM 677 C C . ASN A 1 88 ? -13.950 13.919 5.734 1.00 63.03 88 ASN A C 1
ATOM 679 O O . ASN A 1 88 ? -14.816 13.930 6.611 1.00 63.03 88 ASN A O 1
ATOM 683 N N . ILE A 1 89 ? -12.651 13.978 6.044 1.00 72.38 89 ILE A N 1
ATOM 684 C CA . ILE A 1 89 ? -12.195 14.150 7.429 1.00 72.38 89 ILE A CA 1
ATOM 685 C C . ILE A 1 89 ? -12.246 15.640 7.787 1.00 72.38 89 ILE A C 1
ATOM 687 O O . ILE A 1 89 ? -11.329 16.403 7.494 1.00 72.38 89 ILE A O 1
ATOM 691 N N . VAL A 1 90 ? -13.339 16.062 8.426 1.00 76.62 90 VAL A N 1
ATOM 692 C CA . VAL A 1 90 ? -13.495 17.418 8.970 1.00 76.62 90 VAL A CA 1
ATOM 693 C C . VAL A 1 90 ? -13.393 17.358 10.488 1.00 76.62 90 VAL A C 1
ATOM 695 O O . VAL A 1 90 ? -14.233 16.758 11.157 1.00 76.62 90 VAL A O 1
ATOM 698 N N . CYS A 1 91 ? -12.382 18.018 11.048 1.00 74.75 91 CYS A N 1
ATOM 699 C CA . CYS A 1 91 ? -12.326 18.288 12.479 1.00 74.75 91 CYS A CA 1
ATOM 700 C C . CYS A 1 91 ? -13.287 19.440 12.794 1.00 74.75 91 CYS A C 1
ATOM 702 O O . CYS A 1 91 ? -12.945 20.606 12.606 1.00 74.75 91 CYS A O 1
ATOM 704 N N . THR A 1 92 ? -14.498 19.143 13.257 1.00 75.06 92 THR A N 1
ATOM 705 C CA . THR A 1 92 ? -15.366 20.174 13.835 1.00 75.06 92 THR A CA 1
ATOM 706 C C . THR A 1 92 ? -14.907 20.456 15.262 1.00 75.06 92 THR A C 1
ATOM 708 O O . THR A 1 92 ? -14.899 19.545 16.090 1.00 75.06 92 THR A O 1
ATOM 711 N N . ALA A 1 93 ? -14.510 21.699 15.551 1.00 71.69 93 ALA A N 1
ATOM 712 C CA . ALA A 1 93 ? -14.307 22.143 16.927 1.00 71.69 93 ALA A CA 1
ATOM 713 C C . ALA A 1 93 ? -15.650 22.041 17.671 1.00 71.69 93 ALA A C 1
ATOM 715 O O . ALA A 1 93 ? -16.651 22.578 17.192 1.00 71.69 93 ALA A O 1
ATOM 716 N N . GLY A 1 94 ? -15.668 21.275 18.764 1.00 56.81 94 GLY A N 1
ATOM 717 C CA . GLY A 1 94 ? -16.819 21.150 19.662 1.00 56.81 94 GLY A CA 1
ATOM 718 C C . GLY A 1 94 ? -16.993 22.358 20.567 1.00 56.81 94 GLY A C 1
ATOM 719 O O . GLY A 1 94 ? -16.000 23.096 20.764 1.00 56.81 94 GLY A O 1
#

Sequence (94 aa):
MGLPIFATETGVCDSHGNGTVNVNVSQAWWSLLDTNKISYMEFGLADYYNNCVSLLKYPTPPEQAGNSSDFTDSGVFVNKKLWSTDQNIVCTAG

Foldseek 3Di:
DDDQAEAAEDEQDDPVQADEGPLVVVVVVVVVCVVVVHHHDYDALDQPDRGNSHQFHPPDDPVCSPPPVRGDPRVVSVCVVVVVVPPPDDDDDD

Solvent-accessible surface area (backbone atoms only — not comparable to full-atom values): 5703 Å² total; per-residue (Å²): 139,85,77,89,65,67,42,81,65,43,70,50,43,51,94,86,36,35,81,59,75,40,64,71,62,39,51,53,50,50,52,53,30,60,75,69,69,37,54,72,35,75,52,38,94,41,40,51,74,96,33,39,36,17,22,29,36,62,87,58,56,80,93,46,73,85,41,74,88,42,36,26,77,48,22,52,55,49,49,55,55,55,61,69,69,61,80,74,82,74,88,74,85,127

Secondary structure (DSSP, 8-state):
-----EEEEE-SS-TTS-S---HHHHHHHHHHHHHTT-EEEES--S--TT-TT--BPSS--GGGTT-GGGB-HHHHHHHHHHHHHSTT------

Nearest PDB structures (foldseek):
  5ihs-assembly1_A  TM=9.200E-01  e=2.403E-04  Cytophaga hutchinsonii ATCC 33406
  4xzb-assembly1_A  TM=9.306E-01  e=8.670E-04  Geobacillus sp. 70PC53
  5i2u-assembly1_A  TM=9.066E-01  e=8.104E-04  soil metagenome
  8bqc-assembly1_A  TM=9.171E-01  e=8.670E-04  Cellvibrio japonicus
  4m1r-assembly2_B  TM=9.057E-01  e=9.924E-04  soil metagenome

pLDDT: mean 91.24, std 9.27, range [56.81, 98.06]